Protein AF-A0A956GPE0-F1 (afdb_monomer)

Sequence (122 aa):
MEAALGVDLPDDARAIIRFYRGGMLGGISHLTWATTGSYSVVERTAALRRALDLPAIFVVLAEPVEAAIVWRRDRPSVVWCHAHDIERVVRGEPPTSDVTSWDTYAGFFEYMLNAEEEEQSE

Radius of gyration: 13.72 Å; Cα contacts (8 Å, |Δi|>4): 204; chains: 1; bounding box: 31×27×37 Å

Foldseek 3Di:
DCVLLVHDADPVVVVVCVVDQFQDFLNFGWQGCDCDDPRHQSVVSVVVCVVLVADSQKTWTGDDVQWTWIQGRVQRKTKIDGPVQPSCVRVVHDGPDDMDMDNHPVVVRVVRNVSRVVVVVD

Solvent-accessible surface area (backbone atoms only — not comparable to full-atom values): 6768 Å² total; per-residue (Å²): 96,45,81,77,52,60,48,88,77,56,72,66,46,53,53,48,44,73,75,53,41,52,41,82,53,39,96,37,65,31,34,26,76,38,74,64,59,100,55,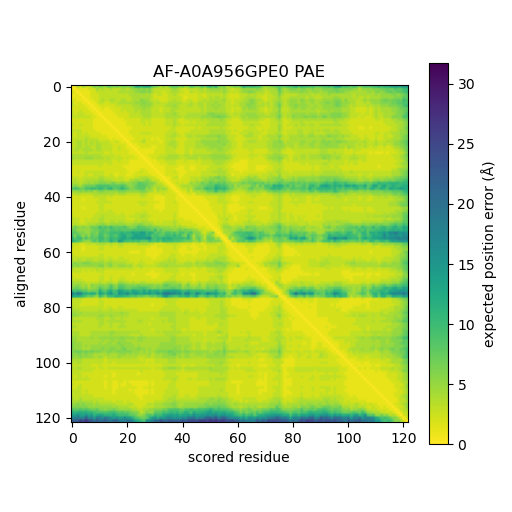11,27,37,47,53,31,52,50,51,30,65,76,66,75,47,76,71,42,57,41,47,44,30,68,55,92,75,27,31,31,34,35,37,64,85,52,60,30,31,35,41,35,41,48,90,31,47,66,32,54,78,72,71,43,82,54,90,62,82,66,51,73,27,78,34,62,60,59,45,50,52,51,30,52,52,46,36,55,53,67,73,73,110

Structure (mmCIF, N/CA/C/O backbone):
data_AF-A0A956GPE0-F1
#
_entry.id   AF-A0A956GPE0-F1
#
loop_
_atom_site.group_PDB
_atom_site.id
_atom_site.type_symbol
_atom_site.label_atom_id
_atom_site.label_alt_id
_atom_site.label_comp_id
_atom_site.label_asym_id
_atom_site.label_entity_id
_atom_site.label_seq_id
_atom_site.pdbx_PDB_ins_code
_atom_site.Cartn_x
_atom_site.Cartn_y
_atom_site.Cartn_z
_atom_site.occupancy
_atom_site.B_iso_or_equiv
_atom_site.auth_seq_id
_atom_site.auth_comp_id
_atom_site.auth_asym_id
_atom_site.auth_atom_id
_atom_site.pdbx_PDB_model_num
ATOM 1 N N . MET A 1 1 ? -3.735 2.651 -15.814 1.00 85.62 1 MET A N 1
ATOM 2 C CA . MET A 1 1 ? -3.281 2.710 -14.409 1.00 85.62 1 MET A CA 1
ATOM 3 C C . MET A 1 1 ? -2.709 1.368 -13.983 1.00 85.62 1 MET A C 1
ATOM 5 O O . MET A 1 1 ? -1.503 1.302 -13.832 1.00 85.62 1 MET A O 1
ATOM 9 N N . GLU A 1 2 ? -3.512 0.302 -13.930 1.00 85.81 2 GLU A N 1
ATOM 10 C CA . GLU A 1 2 ? -3.064 -1.093 -13.724 1.00 85.81 2 GLU A CA 1
ATOM 11 C C . GLU A 1 2 ? -1.901 -1.490 -14.635 1.00 85.81 2 GLU A C 1
ATOM 13 O O . GLU A 1 2 ? -0.824 -1.811 -14.150 1.00 85.81 2 GLU A O 1
ATOM 18 N N . ALA A 1 3 ? -2.057 -1.295 -15.949 1.00 87.06 3 ALA A N 1
ATOM 19 C CA . ALA A 1 3 ? -0.986 -1.537 -16.918 1.00 87.06 3 ALA A CA 1
ATOM 20 C C . ALA A 1 3 ? 0.291 -0.708 -16.664 1.00 87.06 3 ALA A C 1
ATOM 22 O O . ALA A 1 3 ? 1.389 -1.180 -16.924 1.00 87.06 3 ALA A O 1
ATOM 23 N N . ALA A 1 4 ? 0.165 0.516 -16.135 1.00 88.62 4 ALA A N 1
ATOM 24 C CA . ALA A 1 4 ? 1.320 1.362 -15.816 1.00 88.62 4 ALA A CA 1
ATOM 25 C C . ALA A 1 4 ? 2.015 0.924 -14.514 1.00 88.62 4 ALA A C 1
ATOM 27 O O . ALA A 1 4 ? 3.226 1.069 -14.377 1.00 88.62 4 ALA A O 1
ATOM 28 N N . LEU A 1 5 ? 1.251 0.369 -13.570 1.00 87.88 5 LEU A N 1
ATOM 29 C CA . LEU A 1 5 ? 1.758 -0.244 -12.344 1.00 87.88 5 LEU A CA 1
ATOM 30 C C . LEU A 1 5 ? 2.234 -1.687 -12.564 1.00 87.88 5 LEU A C 1
ATOM 32 O O . LEU A 1 5 ? 2.967 -2.199 -11.721 1.00 87.88 5 LEU A O 1
ATOM 36 N N . GLY A 1 6 ? 1.846 -2.338 -13.662 1.00 87.75 6 GLY A N 1
ATOM 37 C CA . GLY A 1 6 ? 2.093 -3.760 -13.895 1.00 87.75 6 GLY A CA 1
ATOM 38 C C . GLY A 1 6 ? 1.376 -4.661 -12.885 1.00 87.75 6 GLY A C 1
ATOM 39 O O . GLY A 1 6 ? 1.942 -5.668 -12.479 1.00 87.75 6 GLY A O 1
ATOM 40 N N . VAL A 1 7 ? 0.181 -4.270 -12.426 1.00 86.44 7 VAL A N 1
ATOM 41 C CA . VAL A 1 7 ? -0.608 -5.022 -11.434 1.00 86.44 7 VAL A CA 1
ATOM 42 C C . VAL A 1 7 ? -2.059 -5.136 -11.880 1.00 86.44 7 VAL A C 1
ATOM 44 O O . VAL A 1 7 ? -2.580 -4.197 -12.478 1.00 86.44 7 VAL A O 1
ATOM 47 N N . ASP A 1 8 ? -2.719 -6.228 -11.498 1.00 87.75 8 ASP A N 1
ATOM 48 C CA . ASP A 1 8 ? -4.171 -6.382 -11.612 1.00 87.75 8 ASP A CA 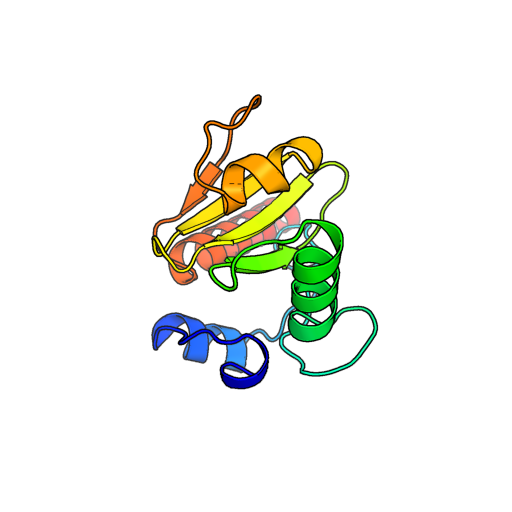1
ATOM 49 C C . ASP A 1 8 ? -4.820 -6.093 -10.256 1.00 87.75 8 ASP A C 1
ATOM 51 O O . ASP A 1 8 ? -4.447 -6.699 -9.242 1.00 87.75 8 ASP A O 1
ATOM 55 N N . LEU A 1 9 ? -5.769 -5.157 -10.211 1.00 87.88 9 LEU A N 1
ATOM 56 C CA . LEU A 1 9 ? -6.495 -4.798 -8.998 1.00 87.88 9 LEU A CA 1
ATOM 57 C C . LEU A 1 9 ? -7.776 -5.639 -8.893 1.00 87.88 9 LEU A C 1
ATOM 59 O O . LEU A 1 9 ? -8.483 -5.827 -9.896 1.00 87.88 9 LEU A O 1
ATOM 63 N N . PRO A 1 10 ? -8.123 -6.128 -7.690 1.00 89.00 10 PRO A N 1
ATOM 64 C CA . PRO A 1 10 ? -9.388 -6.819 -7.492 1.00 89.00 10 PRO A CA 1
ATOM 65 C C . PRO A 1 10 ? -10.583 -5.851 -7.621 1.00 89.00 10 PRO A C 1
ATOM 67 O O . PRO A 1 10 ? -10.425 -4.625 -7.594 1.00 89.00 10 PRO A O 1
ATOM 70 N N . ASP A 1 11 ? -11.781 -6.402 -7.835 1.00 90.06 11 ASP A N 1
ATOM 71 C CA . ASP A 1 11 ? -12.987 -5.622 -8.161 1.00 90.06 11 ASP A CA 1
ATOM 72 C C . ASP A 1 11 ? -13.368 -4.617 -7.063 1.00 90.06 11 ASP A C 1
ATOM 74 O O . ASP A 1 11 ? -13.747 -3.483 -7.370 1.00 90.06 11 ASP A O 1
ATOM 78 N N . ASP A 1 12 ? -13.223 -5.013 -5.798 1.00 88.19 12 ASP A N 1
ATOM 79 C CA . ASP A 1 12 ? -13.484 -4.178 -4.622 1.00 88.19 12 ASP A CA 1
ATOM 80 C C . ASP A 1 12 ? -12.589 -2.931 -4.610 1.00 88.19 12 ASP A C 1
ATOM 82 O O . ASP A 1 12 ? -13.072 -1.804 -4.504 1.00 88.19 12 ASP A O 1
ATOM 86 N N . ALA A 1 13 ? -11.291 -3.107 -4.843 1.00 91.12 13 ALA A N 1
ATOM 87 C CA . ALA A 1 13 ? -10.341 -2.018 -4.909 1.00 91.12 13 ALA A CA 1
ATOM 88 C C . ALA A 1 13 ? -10.626 -1.104 -6.097 1.00 91.12 13 ALA A C 1
ATOM 90 O O . ALA A 1 13 ? -10.561 0.113 -5.956 1.00 91.12 13 ALA A O 1
ATOM 91 N N . ARG A 1 14 ? -11.008 -1.652 -7.258 1.00 92.06 14 ARG A N 1
ATOM 92 C CA . ARG A 1 14 ? -11.421 -0.820 -8.399 1.00 92.06 14 ARG A CA 1
ATOM 93 C C . ARG A 1 14 ? -12.645 0.032 -8.069 1.00 92.06 14 ARG A C 1
ATOM 95 O O . ARG A 1 14 ? -12.703 1.175 -8.522 1.00 92.06 14 ARG A O 1
ATOM 102 N N . ALA A 1 15 ? -13.601 -0.488 -7.302 1.00 94.06 15 ALA A N 1
ATOM 103 C CA . ALA A 1 15 ? -14.755 0.284 -6.851 1.00 94.06 15 ALA A CA 1
ATOM 104 C C . ALA A 1 15 ? -14.345 1.397 -5.873 1.00 94.06 15 ALA A C 1
ATOM 106 O O . ALA A 1 15 ? -14.702 2.555 -6.100 1.00 94.06 15 ALA A O 1
ATOM 107 N N . ILE A 1 16 ? -13.526 1.074 -4.866 1.00 94.69 16 ILE A N 1
ATOM 108 C CA . ILE A 1 16 ? -13.021 2.051 -3.889 1.00 94.69 16 ILE A CA 1
ATOM 109 C C . ILE A 1 16 ? -12.225 3.144 -4.596 1.00 94.69 16 ILE A C 1
ATOM 111 O O . ILE A 1 16 ? -12.518 4.312 -4.409 1.00 94.69 16 ILE A O 1
ATOM 115 N N . ILE A 1 17 ? -11.301 2.795 -5.489 1.00 93.19 17 ILE A N 1
ATOM 116 C CA . ILE A 1 17 ? -10.457 3.764 -6.204 1.00 93.19 17 ILE A CA 1
ATOM 117 C C . ILE A 1 17 ? -11.280 4.695 -7.108 1.00 93.19 17 ILE A C 1
ATOM 119 O O . ILE A 1 17 ? -10.916 5.852 -7.327 1.00 93.19 17 ILE A O 1
ATOM 123 N N . ARG A 1 18 ? -12.400 4.214 -7.663 1.00 93.19 18 ARG A N 1
ATOM 124 C CA . ARG A 1 18 ? -13.318 5.063 -8.440 1.00 93.19 18 ARG A CA 1
ATOM 125 C C . ARG A 1 18 ? -14.011 6.103 -7.566 1.00 93.19 18 ARG A C 1
ATOM 127 O O . ARG A 1 18 ? -14.241 7.207 -8.056 1.00 93.19 18 ARG A O 1
ATOM 134 N N . PHE A 1 19 ? -14.339 5.740 -6.329 1.00 94.00 19 PHE A N 1
ATOM 135 C CA . PHE A 1 19 ? -14.980 6.609 -5.347 1.00 94.00 19 PHE A CA 1
ATOM 136 C C . PHE A 1 19 ? -13.970 7.554 -4.675 1.00 94.00 19 PHE A C 1
ATOM 138 O O . PHE A 1 19 ? -14.139 8.769 -4.703 1.00 94.00 19 PHE A O 1
ATOM 145 N N . TYR A 1 20 ? -12.886 6.993 -4.148 1.00 93.75 20 TYR A N 1
ATOM 146 C CA . TYR A 1 20 ? -11.802 7.656 -3.442 1.00 93.75 20 TYR A CA 1
ATOM 147 C C . TYR A 1 20 ? -10.495 7.492 -4.222 1.00 93.75 20 TYR A C 1
ATOM 149 O O . TYR A 1 20 ? -9.867 6.434 -4.238 1.00 93.75 20 TYR A O 1
ATOM 157 N N . ARG A 1 21 ? -10.064 8.566 -4.884 1.00 91.19 21 ARG A N 1
ATOM 158 C CA . ARG A 1 21 ? -8.868 8.552 -5.738 1.00 91.19 21 ARG A CA 1
ATOM 159 C C . ARG A 1 21 ? -7.566 8.801 -4.981 1.00 91.19 21 ARG A C 1
ATOM 161 O O . ARG A 1 21 ? -6.566 9.019 -5.648 1.00 91.19 21 ARG A O 1
ATOM 168 N N . GLY A 1 22 ? -7.551 8.761 -3.652 1.00 92.81 22 GLY A N 1
ATOM 169 C CA . GLY A 1 22 ? -6.449 9.266 -2.823 1.00 92.81 22 GLY A CA 1
ATOM 170 C C . GLY A 1 22 ? -6.712 10.692 -2.329 1.00 92.81 22 GLY A C 1
ATOM 171 O O . GLY A 1 22 ? -7.702 11.316 -2.718 1.00 92.81 22 GLY A O 1
ATOM 172 N N . GLY A 1 23 ? -5.837 11.199 -1.462 1.00 93.31 23 GLY A N 1
ATOM 173 C CA . GLY A 1 23 ? -6.056 12.416 -0.676 1.00 93.31 23 GLY A CA 1
ATOM 174 C C . GLY A 1 23 ? -5.945 12.149 0.824 1.00 93.31 23 GLY A C 1
ATOM 175 O O . GLY A 1 23 ? -5.339 11.164 1.230 1.00 93.31 23 GLY A O 1
ATOM 176 N N . MET A 1 24 ? -6.517 13.019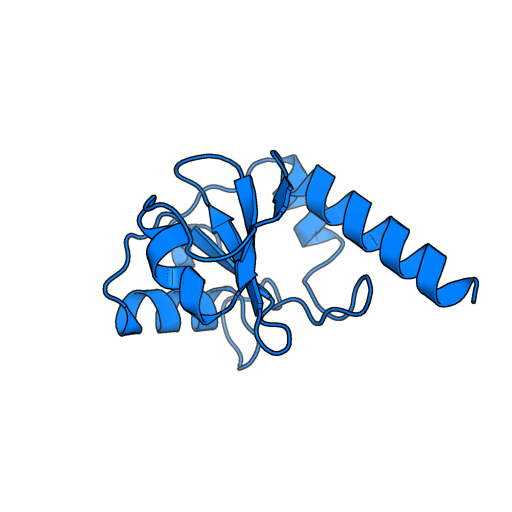 1.655 1.00 94.12 24 MET A N 1
ATOM 177 C CA . MET A 1 24 ? -6.551 12.796 3.105 1.00 94.12 24 MET A CA 1
ATOM 178 C C . MET A 1 24 ? -7.603 11.742 3.459 1.00 94.12 24 MET A C 1
ATOM 180 O O . MET A 1 24 ? -8.700 11.775 2.899 1.00 94.12 24 MET A O 1
ATOM 184 N N . LEU A 1 25 ? -7.243 10.792 4.320 1.00 94.88 25 LEU A N 1
ATOM 185 C CA . LEU A 1 25 ? -8.166 9.877 4.992 1.00 94.88 25 LEU A CA 1
ATOM 186 C C . LEU A 1 25 ? -7.499 9.281 6.243 1.00 94.88 25 LEU A C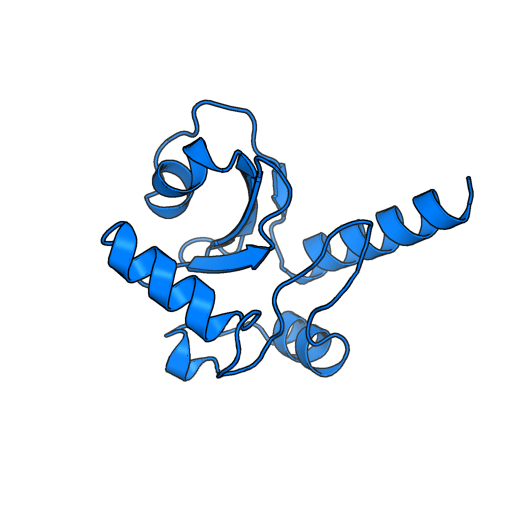 1
ATOM 188 O O . LEU A 1 25 ? -6.389 8.751 6.127 1.00 94.88 25 LEU A O 1
ATOM 192 N N . GLY A 1 26 ? -8.177 9.345 7.389 1.00 92.50 26 GLY A N 1
ATOM 193 C CA . GLY A 1 26 ? -7.733 8.869 8.705 1.00 92.50 26 GLY A CA 1
ATOM 194 C C . GLY A 1 26 ? -6.381 9.456 9.095 1.00 92.50 26 GLY A C 1
ATOM 195 O O . GLY A 1 26 ? -5.417 8.713 9.277 1.00 92.50 26 GLY A O 1
ATOM 196 N N . GLY A 1 27 ? -6.267 10.786 9.035 1.00 92.00 27 GLY A N 1
ATOM 197 C CA . GLY A 1 27 ? -5.032 11.517 9.335 1.00 92.00 27 GLY A CA 1
ATOM 198 C C . GLY A 1 27 ? -3.884 11.336 8.327 1.00 92.00 27 GLY A C 1
ATOM 199 O O . GLY A 1 27 ? -2.843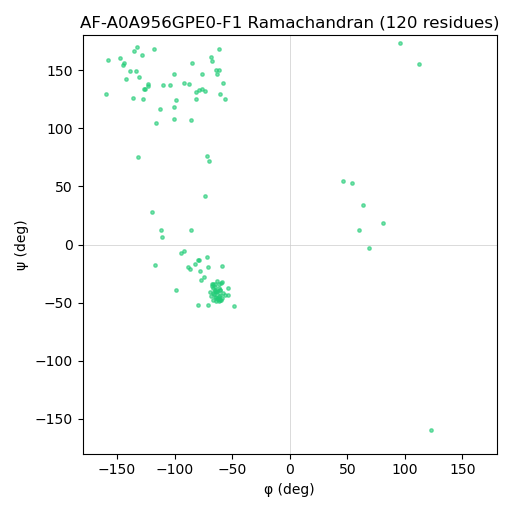 11.986 8.449 1.00 92.00 27 GLY A O 1
ATOM 200 N N . ILE A 1 28 ? -4.042 10.496 7.297 1.00 94.75 28 ILE A N 1
ATOM 201 C CA . ILE A 1 28 ? -2.972 10.143 6.353 1.00 94.75 28 ILE A CA 1
ATOM 202 C C . ILE A 1 28 ? -3.234 10.737 4.975 1.00 94.75 28 ILE A C 1
ATOM 204 O O . ILE A 1 28 ? -4.334 10.661 4.437 1.00 94.75 28 ILE A O 1
ATOM 208 N N . SER A 1 29 ? -2.177 11.269 4.362 1.00 95.25 29 SER A N 1
ATOM 209 C CA . SER A 1 29 ? -2.182 11.670 2.957 1.00 95.25 29 SER A CA 1
ATOM 210 C C . SER A 1 29 ? -1.846 10.470 2.061 1.00 95.25 29 SER A C 1
ATOM 212 O O . SER A 1 29 ? -0.701 10.020 2.000 1.00 95.25 29 SER A O 1
ATOM 214 N N . HIS A 1 30 ? -2.850 9.943 1.361 1.00 96.62 30 HIS A N 1
ATOM 215 C CA . HIS A 1 30 ? -2.727 8.835 0.411 1.00 96.62 30 HIS A CA 1
ATOM 216 C C . HIS A 1 30 ? -2.381 9.345 -0.982 1.00 96.62 30 HIS A C 1
ATOM 218 O O . HIS A 1 30 ? -2.970 10.315 -1.470 1.00 96.62 30 HIS A O 1
ATOM 224 N N . LEU A 1 31 ? -1.466 8.647 -1.653 1.00 96.31 31 LEU A N 1
ATOM 225 C CA . LEU A 1 31 ? -1.099 8.917 -3.036 1.00 96.31 31 LEU A CA 1
ATOM 226 C C . LEU A 1 31 ? -2.325 8.826 -3.938 1.00 96.31 31 LEU A C 1
ATOM 228 O O . LEU A 1 31 ? -3.157 7.921 -3.838 1.00 96.31 31 LEU A O 1
ATOM 232 N N . THR A 1 32 ? -2.403 9.760 -4.875 1.00 95.00 32 THR A N 1
ATOM 233 C CA . THR A 1 32 ? -3.505 9.822 -5.817 1.00 95.00 32 THR A CA 1
ATOM 234 C C . THR A 1 32 ? -3.374 8.703 -6.844 1.00 95.00 32 THR A C 1
ATOM 236 O O . THR A 1 32 ? -2.331 8.536 -7.485 1.00 95.00 32 THR A O 1
ATOM 239 N N . TRP A 1 33 ? -4.465 7.978 -7.079 1.00 92.38 33 TRP A N 1
ATOM 240 C CA . TRP A 1 33 ? -4.635 7.014 -8.162 1.00 92.38 33 TRP A CA 1
ATOM 241 C C . TRP A 1 33 ? -4.722 7.727 -9.521 1.00 92.38 33 TRP A C 1
ATOM 243 O O . TRP A 1 33 ? -5.773 7.841 -10.158 1.00 92.38 33 TRP A O 1
ATOM 253 N N . ALA A 1 34 ? -3.570 8.233 -9.952 1.00 90.69 34 ALA A N 1
ATOM 254 C CA . ALA A 1 34 ? -3.321 8.912 -11.213 1.00 90.69 34 ALA A CA 1
ATOM 255 C C . ALA A 1 34 ? -2.112 8.282 -11.919 1.00 90.69 34 ALA A C 1
ATOM 257 O O . ALA A 1 34 ? -1.332 7.544 -11.323 1.00 90.69 34 ALA A O 1
ATOM 258 N N . THR A 1 35 ? -1.958 8.549 -13.216 1.00 87.50 35 THR A N 1
ATOM 259 C CA . THR A 1 35 ? -0.788 8.092 -13.986 1.00 87.50 35 THR A CA 1
ATOM 260 C C . THR A 1 35 ? 0.391 9.052 -13.915 1.00 87.50 35 THR A C 1
ATOM 262 O O . THR A 1 35 ? 1.513 8.630 -14.162 1.00 87.50 35 THR A O 1
ATOM 265 N N . THR A 1 36 ? 0.146 10.318 -13.582 1.00 85.88 36 THR A N 1
ATOM 266 C CA . THR A 1 36 ? 1.133 11.405 -13.621 1.00 85.88 36 THR A CA 1
ATOM 267 C C . THR A 1 36 ? 0.917 12.383 -12.473 1.00 85.88 36 THR A C 1
ATOM 269 O O . THR A 1 36 ? -0.216 12.522 -12.003 1.00 85.88 36 THR A O 1
ATOM 272 N N . GLY A 1 37 ? 1.969 13.105 -12.089 1.00 84.06 37 GLY A N 1
ATOM 273 C CA . GLY A 1 37 ? 1.930 14.176 -11.091 1.00 84.06 37 GLY A CA 1
ATOM 274 C C . GLY A 1 37 ? 2.685 13.828 -9.810 1.00 84.06 37 GLY A C 1
ATOM 275 O O . GLY A 1 37 ? 2.802 12.665 -9.439 1.00 84.06 37 GLY A O 1
ATOM 276 N N . SER A 1 38 ? 3.138 14.859 -9.092 1.00 73.06 38 SER A N 1
ATOM 277 C CA . SER A 1 38 ? 4.057 14.742 -7.947 1.00 73.06 38 SER A CA 1
ATOM 278 C C . SER A 1 38 ? 3.562 13.868 -6.789 1.00 73.06 38 SER A C 1
ATOM 280 O O . SER A 1 38 ? 4.375 13.423 -5.986 1.00 73.06 38 SER A O 1
ATOM 282 N N . TYR A 1 39 ? 2.257 13.604 -6.710 1.00 87.12 39 TYR A N 1
ATOM 283 C CA . TYR A 1 39 ? 1.636 12.749 -5.695 1.00 87.12 39 TYR A CA 1
ATOM 284 C C . TYR A 1 39 ? 0.915 11.533 -6.298 1.00 87.12 39 TYR A C 1
ATOM 286 O O . TYR A 1 39 ? -0.080 11.045 -5.773 1.00 87.12 39 TYR A O 1
ATOM 294 N N . SER A 1 40 ? 1.387 11.074 -7.457 1.00 93.56 40 SER A N 1
ATOM 295 C CA . SER A 1 40 ? 0.841 9.937 -8.194 1.00 93.56 40 SER A CA 1
ATOM 296 C C . SER A 1 40 ? 1.342 8.606 -7.642 1.00 93.56 40 SER A C 1
ATOM 298 O O . SER A 1 40 ? 2.550 8.373 -7.536 1.00 93.56 40 SER A O 1
ATOM 300 N N . VAL A 1 41 ? 0.409 7.679 -7.417 1.00 94.69 41 VAL A N 1
ATOM 301 C CA . VAL A 1 41 ? 0.692 6.281 -7.068 1.00 94.69 41 VAL A CA 1
ATOM 302 C C . VAL A 1 41 ? 1.630 5.623 -8.091 1.00 94.69 41 VAL A C 1
ATOM 304 O O . VAL A 1 41 ? 2.526 4.862 -7.724 1.00 94.69 41 VAL A O 1
ATOM 307 N N . VAL A 1 42 ? 1.468 5.946 -9.382 1.00 93.88 42 VAL A N 1
ATOM 308 C CA . VAL A 1 42 ? 2.252 5.373 -10.485 1.00 93.88 42 VAL A CA 1
ATOM 309 C C . VAL A 1 42 ? 3.681 5.892 -10.458 1.00 93.8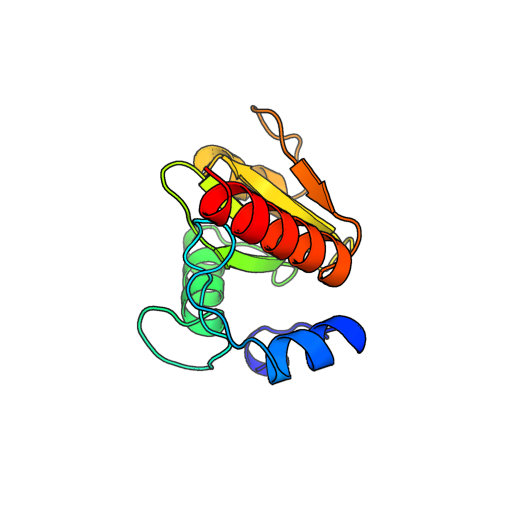8 42 VAL A C 1
ATOM 311 O O . VAL A 1 42 ? 4.619 5.095 -10.480 1.00 93.88 42 VAL A O 1
ATOM 314 N N . GLU A 1 43 ? 3.858 7.213 -10.400 1.00 93.44 43 GLU A N 1
ATOM 315 C CA . GLU A 1 43 ? 5.194 7.815 -10.436 1.00 93.44 43 GLU A CA 1
ATOM 316 C C . GLU A 1 43 ? 5.991 7.433 -9.194 1.00 93.44 43 GLU A C 1
ATOM 318 O O . GLU A 1 43 ? 7.156 7.043 -9.312 1.00 93.44 43 GLU A O 1
ATOM 323 N N . ARG A 1 44 ? 5.351 7.462 -8.018 1.00 93.69 44 ARG A N 1
ATOM 324 C CA . ARG A 1 44 ? 6.030 7.139 -6.768 1.00 93.69 44 ARG A CA 1
ATOM 325 C C . ARG A 1 44 ? 6.405 5.665 -6.679 1.00 93.69 44 ARG A C 1
ATOM 327 O O . ARG A 1 44 ? 7.555 5.353 -6.369 1.00 93.69 44 ARG A O 1
ATOM 334 N N . THR A 1 45 ? 5.493 4.764 -7.049 1.00 94.06 45 THR A N 1
ATOM 335 C CA . THR A 1 45 ? 5.793 3.325 -7.111 1.00 94.06 45 THR A CA 1
ATOM 336 C C . THR A 1 45 ? 6.918 3.041 -8.110 1.00 94.06 45 THR A C 1
ATOM 338 O O . THR A 1 45 ? 7.844 2.292 -7.802 1.00 94.06 45 THR A O 1
ATOM 341 N N . ALA A 1 46 ? 6.892 3.662 -9.294 1.00 91.94 46 ALA A N 1
ATOM 342 C CA . ALA A 1 46 ? 7.946 3.489 -10.290 1.00 91.94 46 ALA A CA 1
ATOM 343 C C . ALA A 1 46 ? 9.302 4.034 -9.810 1.00 91.94 46 ALA A C 1
ATOM 345 O O . ALA A 1 46 ? 10.332 3.407 -10.053 1.00 91.94 46 ALA A O 1
ATOM 346 N N . ALA A 1 47 ? 9.317 5.181 -9.126 1.00 91.75 47 ALA A N 1
ATOM 347 C CA . ALA A 1 47 ? 10.531 5.752 -8.552 1.00 91.75 47 ALA A CA 1
ATOM 348 C C . ALA A 1 47 ? 11.149 4.817 -7.506 1.00 91.75 47 ALA A C 1
ATOM 350 O O . ALA A 1 47 ? 12.344 4.536 -7.578 1.00 91.75 47 ALA A O 1
ATOM 351 N N . LEU A 1 48 ? 10.335 4.282 -6.592 1.00 90.00 48 LEU A N 1
ATOM 352 C CA . LEU A 1 48 ? 10.818 3.382 -5.548 1.00 90.00 48 LEU A CA 1
ATOM 353 C C . LEU A 1 48 ? 11.333 2.055 -6.120 1.00 90.00 48 LEU A C 1
ATOM 355 O O . LEU A 1 48 ? 12.404 1.597 -5.730 1.00 90.00 48 LEU A O 1
ATOM 359 N N . ARG A 1 49 ? 10.627 1.478 -7.103 1.00 91.38 49 ARG A N 1
ATOM 360 C CA . ARG A 1 49 ? 11.083 0.265 -7.800 1.00 91.38 49 ARG A CA 1
ATOM 361 C C . ARG A 1 49 ? 12.451 0.448 -8.448 1.00 91.38 49 ARG A C 1
ATOM 363 O O . ARG A 1 49 ? 13.281 -0.445 -8.343 1.00 91.38 49 ARG A O 1
ATOM 370 N N . ARG A 1 50 ? 12.695 1.600 -9.085 1.00 90.25 50 ARG A N 1
ATOM 371 C CA . ARG A 1 50 ? 14.002 1.917 -9.686 1.00 90.25 50 ARG A CA 1
ATOM 372 C C . ARG A 1 50 ? 15.084 2.145 -8.635 1.00 90.25 50 ARG A C 1
ATOM 374 O O . ARG A 1 50 ? 16.208 1.711 -8.839 1.00 90.25 50 ARG A O 1
ATOM 381 N N . ALA A 1 51 ? 14.758 2.841 -7.548 1.00 87.56 51 ALA A N 1
ATOM 382 C CA . ALA A 1 51 ? 15.728 3.196 -6.515 1.00 87.56 51 ALA A CA 1
ATOM 383 C C . ALA A 1 51 ? 16.248 1.975 -5.742 1.00 87.56 51 ALA A C 1
ATOM 385 O O . ALA A 1 51 ? 17.409 1.957 -5.350 1.00 87.56 51 ALA A O 1
ATOM 386 N N . LEU A 1 52 ? 15.394 0.973 -5.535 1.00 81.38 52 LEU A N 1
ATOM 387 C CA . LEU A 1 52 ? 15.686 -0.197 -4.706 1.00 81.38 52 LEU A CA 1
ATOM 388 C C . LEU A 1 52 ? 15.827 -1.499 -5.520 1.00 81.38 52 LEU A C 1
ATOM 390 O O . LEU A 1 52 ? 15.924 -2.574 -4.936 1.00 81.38 52 LEU A O 1
ATOM 394 N N . ASP A 1 53 ? 15.805 -1.416 -6.855 1.00 84.88 53 ASP A N 1
ATOM 395 C CA . ASP A 1 53 ? 15.805 -2.573 -7.767 1.00 84.88 53 ASP A CA 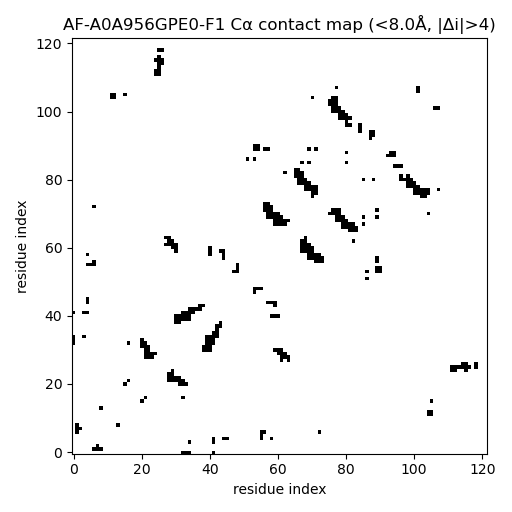1
ATOM 396 C C . ASP A 1 53 ? 14.795 -3.655 -7.336 1.00 84.88 53 ASP A C 1
ATOM 398 O O . ASP A 1 53 ? 15.127 -4.807 -7.035 1.00 84.88 53 ASP A O 1
ATOM 402 N N . LEU A 1 54 ? 13.537 -3.230 -7.183 1.00 78.06 54 LEU A N 1
ATOM 403 C CA . LEU A 1 54 ? 12.489 -4.059 -6.595 1.00 78.06 54 LEU A CA 1
ATOM 404 C C . LEU A 1 54 ? 11.569 -4.689 -7.641 1.00 78.06 54 LEU A C 1
ATOM 406 O O . LEU A 1 54 ? 11.224 -4.048 -8.641 1.00 78.06 54 LEU A O 1
ATOM 410 N N . PRO A 1 55 ? 11.069 -5.908 -7.365 1.00 72.94 55 PRO A N 1
ATOM 411 C CA . PRO A 1 55 ? 10.104 -6.570 -8.227 1.00 72.94 55 PRO A CA 1
ATOM 412 C C . PRO A 1 55 ? 8.803 -5.765 -8.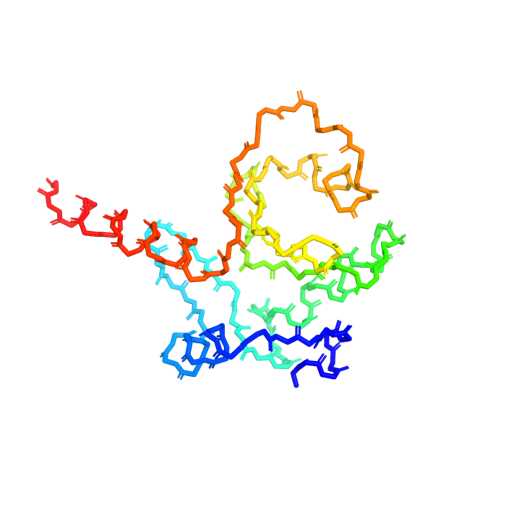357 1.00 72.94 55 PRO A C 1
ATOM 414 O O . PRO A 1 55 ? 8.365 -5.075 -7.433 1.00 72.94 55 PRO A O 1
ATOM 417 N N . ALA A 1 56 ? 8.132 -5.897 -9.504 1.00 72.81 56 ALA A N 1
ATOM 418 C CA . ALA A 1 56 ? 6.848 -5.252 -9.796 1.00 72.81 56 ALA A CA 1
ATOM 419 C C . ALA A 1 56 ? 5.657 -5.900 -9.049 1.00 72.81 56 ALA A C 1
ATOM 421 O O . ALA A 1 56 ? 4.590 -6.094 -9.618 1.00 72.81 56 ALA A O 1
ATOM 422 N N . ILE A 1 57 ? 5.838 -6.246 -7.773 1.00 82.06 57 ILE A N 1
ATOM 423 C CA . ILE A 1 57 ? 4.876 -6.998 -6.947 1.00 82.06 57 ILE A CA 1
ATOM 424 C C . ILE A 1 57 ? 4.263 -6.159 -5.824 1.00 82.06 57 ILE A C 1
ATOM 426 O O . ILE A 1 57 ? 3.638 -6.701 -4.916 1.00 82.06 57 ILE A O 1
ATOM 430 N N . PHE A 1 58 ? 4.440 -4.840 -5.851 1.00 90.06 58 PHE A N 1
ATOM 431 C CA . PHE A 1 58 ? 3.864 -3.952 -4.847 1.00 90.06 58 PHE A CA 1
ATOM 432 C C . PHE A 1 58 ? 3.488 -2.586 -5.429 1.00 90.06 58 PHE A C 1
ATOM 434 O O . PHE A 1 58 ? 3.996 -2.183 -6.480 1.00 90.06 58 PHE A O 1
ATOM 441 N N . VAL A 1 59 ? 2.611 -1.877 -4.727 1.00 93.50 59 VAL A N 1
ATOM 442 C CA . VAL A 1 59 ? 2.192 -0.499 -5.002 1.00 93.50 59 VAL A CA 1
ATOM 443 C C . VAL A 1 59 ? 2.385 0.323 -3.731 1.00 93.50 59 VAL A C 1
ATOM 445 O O . VAL A 1 59 ? 2.002 -0.131 -2.659 1.00 93.50 59 VAL A O 1
ATOM 448 N N . VAL A 1 60 ? 2.977 1.513 -3.819 1.00 94.69 60 VAL A N 1
ATOM 449 C CA . VAL A 1 60 ? 3.057 2.438 -2.674 1.00 94.69 60 VAL A CA 1
ATOM 450 C C . VAL A 1 60 ? 1.736 3.186 -2.581 1.00 94.69 60 VAL A C 1
ATOM 452 O O . VAL A 1 60 ? 1.326 3.785 -3.569 1.00 94.69 60 VAL A O 1
ATOM 455 N N . LEU A 1 61 ? 1.072 3.143 -1.427 1.00 96.06 61 LEU A N 1
ATOM 456 C CA . LEU A 1 61 ? -0.215 3.804 -1.190 1.00 96.06 61 LEU A CA 1
ATOM 457 C C . LEU A 1 61 ? -0.056 5.136 -0.458 1.00 96.06 61 LEU A C 1
ATOM 459 O O . LEU A 1 61 ? -0.747 6.091 -0.791 1.00 96.06 61 LEU A O 1
ATOM 463 N N . ALA A 1 62 ? 0.853 5.213 0.512 1.00 96.56 62 ALA A N 1
ATOM 464 C CA . ALA A 1 62 ? 1.131 6.425 1.276 1.00 96.56 62 ALA A CA 1
ATOM 465 C C . ALA A 1 62 ? 2.536 6.364 1.890 1.00 96.56 62 ALA A C 1
ATOM 467 O O . ALA A 1 62 ? 3.085 5.279 2.100 1.00 96.56 62 ALA A O 1
ATOM 468 N N . GLU A 1 63 ? 3.089 7.528 2.220 1.00 94.88 63 GLU A N 1
ATOM 469 C CA . GLU A 1 63 ? 4.366 7.674 2.933 1.00 94.88 63 GLU A CA 1
ATOM 470 C C . GLU A 1 63 ? 4.197 8.675 4.091 1.00 94.88 63 GLU A C 1
ATOM 472 O O . GLU A 1 63 ? 4.591 9.838 3.963 1.00 94.88 63 GLU A O 1
ATOM 477 N N . PRO A 1 64 ? 3.545 8.271 5.202 1.00 93.94 64 PRO A N 1
ATOM 478 C CA . PRO A 1 64 ? 3.506 9.075 6.421 1.00 93.94 64 PRO A CA 1
ATOM 479 C C . PRO A 1 64 ? 4.915 9.297 6.997 1.00 93.94 64 PRO A C 1
ATOM 481 O O . PRO A 1 64 ? 5.880 8.641 6.603 1.00 93.94 64 PRO A O 1
ATOM 484 N N . VAL A 1 65 ? 5.047 10.207 7.966 1.00 93.19 65 VAL A N 1
ATOM 485 C CA . VAL A 1 65 ? 6.339 10.467 8.626 1.00 93.19 65 VAL A CA 1
ATOM 486 C C . VAL A 1 65 ? 6.886 9.166 9.223 1.00 93.19 65 VAL A C 1
ATOM 488 O O . VAL A 1 65 ? 6.195 8.492 9.977 1.00 93.19 65 VAL A O 1
ATOM 491 N N . GLU A 1 66 ? 8.119 8.810 8.845 1.00 93.44 66 GLU A N 1
ATOM 492 C CA . GLU A 1 66 ? 8.836 7.598 9.288 1.00 93.44 66 GLU A CA 1
ATOM 493 C C . GLU A 1 66 ? 8.156 6.255 8.959 1.00 93.44 66 GLU A C 1
ATOM 495 O O . GLU A 1 66 ? 8.602 5.196 9.414 1.00 93.44 66 GLU A O 1
ATOM 500 N N . ALA A 1 67 ? 7.133 6.261 8.104 1.00 95.56 67 ALA A N 1
ATOM 501 C CA . ALA A 1 67 ? 6.376 5.074 7.741 1.00 95.56 67 ALA A CA 1
ATOM 502 C C . ALA A 1 67 ? 6.127 4.974 6.233 1.00 95.56 67 ALA A C 1
ATOM 504 O O . ALA A 1 67 ? 6.306 5.914 5.460 1.00 95.56 67 ALA A O 1
ATOM 505 N N . ALA A 1 68 ? 5.690 3.797 5.811 1.00 95.44 68 ALA A N 1
ATOM 506 C CA . ALA A 1 68 ? 5.215 3.549 4.467 1.00 95.44 68 ALA A CA 1
ATOM 507 C C . ALA A 1 68 ? 4.032 2.588 4.506 1.00 95.44 68 ALA A C 1
ATOM 509 O O . ALA A 1 68 ? 4.014 1.621 5.271 1.00 95.44 68 ALA A O 1
ATOM 510 N N . ILE A 1 69 ? 3.066 2.841 3.631 1.00 96.69 69 ILE A N 1
ATOM 511 C CA . ILE A 1 69 ? 1.945 1.942 3.390 1.00 96.69 69 ILE A CA 1
ATOM 512 C C . ILE A 1 69 ? 2.102 1.395 1.981 1.00 96.69 69 ILE A C 1
ATOM 514 O O . ILE A 1 69 ? 2.063 2.138 0.996 1.00 96.69 69 ILE A O 1
ATOM 518 N N . VAL A 1 70 ? 2.294 0.085 1.881 1.00 94.88 70 VAL A N 1
ATOM 519 C CA . VAL A 1 70 ? 2.506 -0.618 0.618 1.00 94.88 70 VAL A CA 1
ATOM 520 C C . VAL A 1 70 ? 1.468 -1.709 0.440 1.00 94.88 70 VAL A C 1
ATOM 522 O O . VAL A 1 70 ? 1.155 -2.465 1.351 1.00 94.88 70 VAL A O 1
ATOM 525 N N . TRP A 1 71 ? 0.950 -1.835 -0.770 1.00 93.50 71 TRP A N 1
ATOM 526 C CA . TRP A 1 71 ? 0.078 -2.928 -1.147 1.00 93.50 71 TRP A CA 1
ATOM 527 C C . TRP A 1 71 ? 0.857 -3.968 -1.930 1.00 93.50 71 TRP A C 1
ATOM 529 O O . TRP A 1 71 ? 1.225 -3.748 -3.085 1.00 93.50 71 TRP A O 1
ATOM 539 N N . ARG A 1 72 ? 1.102 -5.114 -1.300 1.00 89.12 72 ARG A N 1
ATOM 540 C CA . ARG A 1 72 ? 1.708 -6.270 -1.955 1.00 89.12 72 ARG A CA 1
ATOM 541 C C . ARG A 1 72 ? 0.694 -6.986 -2.841 1.00 89.12 72 ARG A C 1
ATOM 543 O O . ARG A 1 72 ? -0.511 -6.986 -2.580 1.00 89.12 72 ARG A O 1
ATOM 550 N N . ARG A 1 73 ? 1.196 -7.550 -3.935 1.00 84.38 73 ARG A N 1
ATOM 551 C CA . ARG A 1 73 ? 0.411 -8.257 -4.956 1.00 84.38 73 ARG A CA 1
ATOM 552 C C . ARG A 1 73 ? 0.779 -9.730 -5.074 1.00 84.38 73 ARG A C 1
ATOM 554 O O . ARG A 1 73 ? -0.018 -10.493 -5.600 1.00 84.38 73 ARG A O 1
ATOM 561 N N . ASP A 1 74 ? 1.940 -10.133 -4.569 1.00 79.19 74 ASP A N 1
ATOM 562 C CA . ASP A 1 74 ? 2.336 -11.541 -4.463 1.00 79.19 74 ASP A CA 1
ATOM 563 C C . ASP A 1 74 ? 1.605 -12.272 -3.323 1.00 79.19 74 ASP A C 1
ATOM 565 O O . ASP A 1 74 ? 1.315 -13.461 -3.407 1.00 79.19 74 ASP A O 1
ATOM 569 N N . ARG A 1 75 ? 1.231 -11.516 -2.293 1.00 77.31 75 ARG A N 1
ATOM 570 C CA . ARG A 1 75 ? 0.186 -11.827 -1.319 1.00 77.31 75 ARG A CA 1
ATOM 571 C C . ARG A 1 75 ? -0.772 -10.638 -1.312 1.00 77.31 75 ARG A C 1
ATOM 573 O O . ARG A 1 75 ? -0.271 -9.513 -1.317 1.00 77.31 75 ARG A O 1
ATOM 580 N N . PRO A 1 76 ? -2.102 -10.823 -1.355 1.00 65.00 76 PRO A N 1
ATOM 581 C CA . PRO A 1 76 ? -3.039 -9.706 -1.361 1.00 65.00 76 PRO A CA 1
ATOM 582 C C . PRO A 1 76 ? -3.046 -9.057 0.027 1.00 65.00 76 PRO A C 1
ATOM 584 O O . PRO A 1 76 ? -3.946 -9.290 0.805 1.00 65.00 76 PRO A O 1
ATOM 587 N N . SER A 1 77 ? -2.025 -8.279 0.374 1.00 86.19 77 SER A N 1
ATOM 588 C CA . SER A 1 77 ? -1.934 -7.664 1.696 1.00 86.19 77 SER A CA 1
ATOM 589 C C . SER A 1 77 ? -1.502 -6.214 1.586 1.00 86.19 77 SER A C 1
ATOM 591 O O . SER A 1 77 ? -0.458 -5.922 0.990 1.00 86.19 77 SER A O 1
ATOM 593 N N . VAL A 1 78 ? -2.275 -5.311 2.179 1.00 95.00 78 VAL A N 1
ATOM 594 C CA . VAL A 1 78 ? -1.792 -3.967 2.499 1.00 95.00 78 VAL A CA 1
ATOM 595 C C . VAL A 1 78 ? -0.946 -4.081 3.758 1.00 95.00 78 VAL A C 1
ATOM 597 O O . VAL A 1 78 ? -1.342 -4.755 4.701 1.00 95.00 78 VAL A O 1
ATOM 600 N N . VAL A 1 79 ? 0.233 -3.473 3.756 1.00 95.50 79 VAL A N 1
ATOM 601 C CA . VAL A 1 79 ? 1.180 -3.495 4.867 1.00 95.50 79 VAL A CA 1
ATOM 602 C C . VAL A 1 79 ? 1.551 -2.062 5.200 1.00 95.50 79 VAL A C 1
ATOM 604 O O . VAL A 1 79 ? 2.010 -1.322 4.332 1.00 95.50 79 VAL A O 1
ATOM 607 N N . TRP A 1 80 ? 1.374 -1.698 6.461 1.00 96.88 80 TRP A N 1
ATOM 608 C CA . TRP A 1 80 ? 1.924 -0.493 7.051 1.00 96.88 80 TRP A CA 1
ATOM 609 C C . TRP A 1 80 ? 3.159 -0.893 7.852 1.00 96.88 80 TRP A C 1
ATOM 611 O O . TRP A 1 80 ? 3.084 -1.688 8.790 1.00 96.88 80 TRP A O 1
ATOM 621 N N . CYS A 1 81 ? 4.309 -0.365 7.447 1.00 95.50 81 CYS A N 1
ATOM 622 C CA . CYS A 1 81 ? 5.588 -0.598 8.100 1.00 95.50 81 CYS A CA 1
ATOM 623 C C . CYS A 1 81 ? 6.346 0.712 8.308 1.00 95.50 81 CYS A C 1
ATOM 625 O O . CYS A 1 81 ? 5.995 1.753 7.746 1.00 95.50 81 CYS A O 1
ATOM 627 N N . HIS A 1 82 ? 7.432 0.651 9.071 1.00 96.19 82 HIS A N 1
ATOM 628 C CA . HIS A 1 82 ? 8.393 1.743 9.102 1.00 96.19 82 HIS A CA 1
ATOM 629 C C . HIS A 1 82 ? 9.070 1.933 7.740 1.00 96.19 82 HIS A C 1
ATOM 631 O O . HIS A 1 82 ? 9.267 0.980 6.978 1.00 96.19 82 HIS A O 1
ATOM 637 N N . ALA A 1 83 ? 9.456 3.173 7.437 1.00 93.12 83 ALA A N 1
ATOM 638 C CA . ALA A 1 83 ? 10.066 3.519 6.155 1.00 93.12 83 ALA A CA 1
ATOM 639 C C . ALA A 1 83 ? 11.392 2.771 5.907 1.00 93.12 83 ALA A C 1
ATOM 641 O O . ALA A 1 83 ? 11.673 2.399 4.770 1.00 93.12 83 ALA A O 1
ATOM 642 N N . HIS A 1 84 ? 12.184 2.490 6.951 1.00 93.12 84 HIS A N 1
ATOM 643 C CA . HIS A 1 84 ? 13.430 1.715 6.825 1.00 93.12 84 HIS A CA 1
ATOM 644 C C . HIS A 1 84 ? 13.201 0.224 6.544 1.00 93.12 84 HIS A C 1
ATOM 646 O O . HIS A 1 84 ? 14.108 -0.444 6.054 1.00 93.12 84 HIS A O 1
ATOM 652 N N . ASP A 1 85 ? 12.002 -0.297 6.817 1.00 93.81 85 ASP A N 1
ATOM 653 C CA . ASP A 1 85 ? 11.645 -1.699 6.577 1.00 93.81 85 ASP A CA 1
ATOM 654 C C . ASP A 1 85 ? 11.010 -1.936 5.203 1.00 93.81 85 ASP A C 1
ATOM 656 O O . ASP A 1 85 ? 10.795 -3.089 4.823 1.00 93.81 85 ASP A O 1
ATOM 660 N N . ILE A 1 86 ? 10.738 -0.877 4.430 1.00 91.50 86 ILE A N 1
ATOM 661 C CA . ILE A 1 86 ? 10.019 -0.979 3.155 1.00 91.50 86 ILE A CA 1
ATOM 662 C C . ILE A 1 86 ? 10.667 -1.988 2.204 1.00 91.50 86 ILE A C 1
ATOM 664 O O . ILE A 1 86 ? 9.963 -2.806 1.618 1.00 91.50 86 ILE A O 1
ATOM 668 N N . GLU A 1 87 ? 12.000 -1.985 2.098 1.00 91.69 87 GLU A N 1
ATOM 669 C CA . GLU A 1 87 ? 12.745 -2.896 1.228 1.00 91.69 87 GLU A CA 1
ATOM 670 C C . GLU A 1 87 ? 12.585 -4.358 1.666 1.00 91.69 87 GLU A C 1
ATOM 672 O O . GLU A 1 87 ? 12.288 -5.226 0.846 1.00 91.69 87 GLU A O 1
ATOM 677 N N . ARG A 1 88 ? 12.706 -4.636 2.967 1.00 92.06 88 ARG A N 1
ATOM 678 C CA . ARG A 1 88 ? 12.513 -5.985 3.518 1.00 92.06 88 ARG A CA 1
ATOM 679 C C . ARG A 1 88 ? 11.090 -6.466 3.261 1.00 92.06 88 ARG A C 1
ATOM 681 O O . ARG A 1 88 ? 10.878 -7.549 2.713 1.00 92.06 88 ARG A O 1
ATOM 688 N N . VAL A 1 89 ? 10.112 -5.612 3.569 1.00 91.12 89 VAL A N 1
ATOM 689 C CA . VAL A 1 89 ? 8.686 -5.904 3.400 1.00 91.12 89 VAL A CA 1
ATOM 690 C C . VAL A 1 89 ? 8.356 -6.227 1.950 1.00 91.12 89 VAL A C 1
ATOM 692 O O . VAL A 1 89 ? 7.664 -7.213 1.706 1.00 91.12 89 VAL A O 1
ATOM 695 N N . VAL A 1 90 ? 8.836 -5.457 0.976 1.00 89.06 90 VAL A N 1
ATOM 696 C CA . VAL A 1 90 ? 8.534 -5.704 -0.446 1.00 89.06 90 VAL A CA 1
ATOM 697 C C . VAL A 1 90 ? 9.354 -6.849 -1.052 1.00 89.06 90 VAL A C 1
ATOM 699 O O . VAL A 1 90 ? 8.880 -7.470 -2.001 1.00 89.06 90 VAL A O 1
ATOM 702 N N . ARG A 1 91 ? 10.522 -7.196 -0.488 1.00 88.12 91 ARG A N 1
ATOM 703 C CA . ARG A 1 91 ? 11.290 -8.407 -0.851 1.00 88.12 91 ARG A CA 1
ATOM 704 C C . ARG A 1 91 ? 10.739 -9.693 -0.230 1.00 88.12 9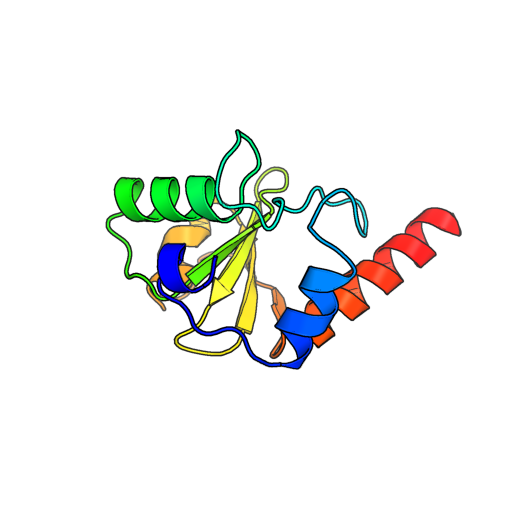1 ARG A C 1
ATOM 706 O O . ARG A 1 91 ? 11.100 -10.782 -0.662 1.00 88.12 91 ARG A O 1
ATOM 713 N N . GLY A 1 92 ? 9.844 -9.587 0.755 1.00 87.31 92 GLY A N 1
ATOM 714 C CA . GLY A 1 92 ? 9.354 -10.750 1.499 1.00 87.31 92 GLY A CA 1
ATOM 715 C C . GLY A 1 92 ? 10.299 -11.225 2.597 1.00 87.31 92 GLY A C 1
ATOM 716 O O . GLY A 1 92 ? 10.161 -12.349 3.071 1.00 87.31 92 GLY A O 1
ATOM 717 N N . GLU A 1 93 ? 11.220 -10.369 3.016 1.00 90.25 93 GLU A N 1
ATOM 718 C CA . GLU A 1 93 ? 12.096 -10.601 4.153 1.00 90.25 93 GLU A CA 1
ATOM 719 C C . GLU A 1 93 ? 11.405 -10.181 5.464 1.00 90.25 93 GLU A C 1
ATOM 721 O O . GLU A 1 93 ? 10.512 -9.325 5.448 1.00 90.25 93 GLU A O 1
ATOM 726 N N . PRO A 1 94 ? 11.811 -10.746 6.615 1.00 90.94 94 PRO A N 1
ATOM 727 C CA . PRO A 1 94 ? 11.317 -10.302 7.911 1.00 90.94 94 PRO A CA 1
ATOM 728 C C . PRO A 1 94 ? 11.656 -8.817 8.163 1.00 90.94 94 PRO A C 1
ATOM 730 O O . PRO A 1 94 ? 12.828 -8.434 8.008 1.00 90.94 94 PRO A O 1
ATOM 733 N N . PRO A 1 95 ? 10.667 -7.986 8.547 1.00 92.94 95 PRO A N 1
ATOM 734 C CA . PRO A 1 95 ? 10.910 -6.609 8.963 1.00 92.94 95 PRO A CA 1
ATOM 735 C C . PRO A 1 95 ? 11.681 -6.575 10.290 1.00 92.94 95 PRO A C 1
ATOM 737 O O . PRO A 1 95 ? 11.696 -7.550 11.044 1.00 92.94 95 PRO A O 1
ATOM 740 N N . THR A 1 96 ? 12.359 -5.460 10.554 1.00 94.81 96 THR A N 1
ATOM 741 C CA . THR A 1 96 ? 13.097 -5.240 11.809 1.00 94.81 96 THR A CA 1
ATOM 742 C C . THR A 1 96 ? 12.236 -4.617 12.902 1.00 94.81 96 THR A C 1
ATOM 744 O O . THR A 1 96 ? 12.580 -4.718 14.080 1.00 94.81 96 THR A O 1
ATOM 747 N N . SER A 1 97 ? 11.122 -4.003 12.519 1.00 93.44 97 SER A N 1
ATOM 748 C CA . SER A 1 97 ? 10.108 -3.448 13.404 1.00 93.44 97 SER A CA 1
ATOM 749 C C . SER A 1 97 ? 8.760 -4.141 13.197 1.00 93.44 97 SER A C 1
ATOM 751 O O . SER A 1 97 ? 8.561 -4.885 12.232 1.00 93.44 97 SER A O 1
ATOM 753 N N . ASP A 1 98 ? 7.825 -3.887 14.112 1.00 92.88 98 ASP A N 1
ATOM 754 C CA . ASP A 1 98 ? 6.458 -4.377 13.978 1.00 92.88 98 ASP A CA 1
ATOM 755 C C . ASP A 1 98 ? 5.784 -3.782 12.737 1.00 92.88 98 ASP A C 1
ATOM 757 O O . ASP A 1 98 ? 6.043 -2.647 12.325 1.00 92.88 98 ASP A O 1
ATOM 761 N N . VAL A 1 99 ? 4.913 -4.581 12.127 1.00 94.00 99 VAL A N 1
ATOM 762 C CA . VAL A 1 99 ? 4.141 -4.192 10.949 1.00 94.00 99 VAL A CA 1
ATOM 763 C C . VAL A 1 99 ? 2.677 -4.525 11.165 1.00 94.00 99 VAL A C 1
ATOM 765 O O . VAL A 1 99 ? 2.343 -5.569 11.728 1.00 94.00 99 VAL A O 1
ATOM 768 N N . THR A 1 100 ? 1.808 -3.666 10.650 1.00 95.62 100 THR A N 1
ATOM 769 C CA . THR A 1 100 ? 0.366 -3.912 10.611 1.00 95.62 100 THR A CA 1
ATOM 770 C C . THR A 1 100 ? -0.019 -4.289 9.191 1.00 95.62 100 THR A C 1
ATOM 772 O O . THR A 1 100 ? 0.471 -3.694 8.228 1.00 95.62 100 THR A O 1
ATOM 775 N N . SER A 1 101 ? -0.881 -5.290 9.029 1.00 94.69 101 SER A N 1
ATOM 776 C CA . SER A 1 101 ? -1.312 -5.733 7.706 1.00 94.69 101 SER A CA 1
ATOM 777 C C . SER A 1 101 ? -2.797 -6.040 7.632 1.00 94.69 101 SER A C 1
ATOM 779 O O . SER A 1 101 ? -3.377 -6.546 8.587 1.00 94.69 101 SER A O 1
ATOM 781 N N . TRP A 1 102 ? -3.363 -5.817 6.450 1.00 95.44 102 TRP A N 1
ATOM 782 C CA . TRP A 1 102 ? -4.745 -6.128 6.104 1.00 95.44 102 TRP A CA 1
ATOM 783 C C . TRP A 1 102 ? -4.772 -7.055 4.893 1.00 95.44 102 TRP A C 1
ATOM 785 O O . TRP A 1 102 ? -4.071 -6.801 3.912 1.00 95.44 102 TRP A O 1
ATOM 795 N N . ASP A 1 103 ? -5.622 -8.081 4.933 1.00 92.38 103 ASP A N 1
ATOM 796 C CA . ASP A 1 103 ? -5.765 -9.093 3.869 1.00 92.38 103 ASP A CA 1
ATOM 797 C C . ASP A 1 103 ? -6.450 -8.569 2.598 1.00 92.38 103 ASP A C 1
ATOM 799 O O . ASP A 1 103 ? -6.512 -9.245 1.572 1.00 92.38 103 ASP A O 1
ATOM 803 N N . THR A 1 104 ? -7.034 -7.373 2.649 1.00 91.88 104 THR A N 1
ATOM 804 C CA . THR A 1 104 ? -7.680 -6.746 1.495 1.00 91.88 104 THR A CA 1
ATOM 805 C C . THR A 1 104 ? -7.474 -5.240 1.526 1.00 91.88 104 THR A C 1
ATOM 807 O O . THR A 1 104 ? -7.294 -4.636 2.585 1.00 91.88 104 THR A O 1
ATOM 810 N N . TYR A 1 105 ? -7.527 -4.612 0.348 1.00 92.75 105 TYR A N 1
ATOM 811 C CA . TYR A 1 105 ? -7.537 -3.152 0.265 1.00 92.75 105 TYR A CA 1
ATOM 812 C C . TYR A 1 105 ? -8.812 -2.568 0.884 1.00 92.75 105 TYR A C 1
ATOM 814 O O . TYR A 1 105 ? -8.748 -1.520 1.515 1.00 92.75 105 TYR A O 1
ATOM 822 N N . ALA A 1 106 ? -9.944 -3.272 0.769 1.00 94.38 106 ALA A N 1
ATOM 823 C CA . ALA A 1 106 ? -11.195 -2.883 1.411 1.00 94.38 106 ALA A CA 1
ATOM 824 C C . ALA A 1 106 ? -11.089 -2.856 2.943 1.00 94.38 106 ALA A C 1
ATOM 826 O O . ALA A 1 106 ? -11.479 -1.863 3.544 1.00 94.38 106 ALA A O 1
ATOM 827 N N . GLY A 1 107 ? -10.498 -3.882 3.565 1.00 95.44 107 GLY A N 1
ATOM 828 C CA . GLY A 1 107 ? -10.309 -3.915 5.019 1.00 95.44 107 GLY A CA 1
ATOM 829 C C . GLY A 1 107 ? -9.368 -2.818 5.523 1.00 95.44 107 GLY A C 1
ATOM 830 O O . GLY A 1 107 ? -9.614 -2.222 6.567 1.00 95.44 107 GLY A O 1
ATOM 831 N N . PHE A 1 108 ? -8.320 -2.495 4.757 1.00 95.88 108 PHE A N 1
ATOM 832 C CA . PHE A 1 108 ? -7.494 -1.319 5.039 1.00 95.88 108 PHE A CA 1
ATOM 833 C C . PHE A 1 108 ? -8.301 -0.018 4.923 1.00 95.88 108 PHE A C 1
ATOM 835 O O . PHE A 1 108 ? -8.225 0.835 5.799 1.00 95.88 108 PHE A O 1
ATOM 842 N N . PHE A 1 109 ? -9.086 0.139 3.858 1.00 96.06 109 PHE A N 1
ATOM 843 C CA . PHE A 1 109 ? -9.879 1.346 3.629 1.00 96.06 109 PHE A CA 1
ATOM 844 C C . PHE A 1 109 ? -10.945 1.566 4.714 1.00 96.06 109 PHE A C 1
ATOM 846 O O . PHE A 1 109 ? -11.118 2.691 5.169 1.00 96.06 109 PHE A O 1
ATOM 853 N N . GLU A 1 110 ? -11.609 0.502 5.168 1.00 96.38 110 GLU A N 1
ATOM 854 C CA . GLU A 1 110 ? -12.554 0.541 6.291 1.00 96.38 110 GLU A CA 1
ATOM 855 C C . GLU A 1 110 ? -11.874 0.980 7.592 1.00 96.38 110 GLU A C 1
ATOM 857 O O . GLU A 1 110 ? -12.381 1.862 8.279 1.00 96.38 110 GLU A O 1
ATOM 862 N N . TYR A 1 111 ? -10.687 0.443 7.891 1.00 96.25 111 TYR A N 1
ATOM 863 C CA . TYR A 1 111 ? -9.891 0.907 9.029 1.00 96.25 111 TYR A CA 1
ATOM 864 C C . TYR A 1 111 ? -9.601 2.415 8.948 1.00 96.25 111 TYR A C 1
ATOM 866 O O . TYR A 1 111 ? -9.753 3.121 9.941 1.00 96.25 111 TYR A O 1
ATOM 874 N N . MET A 1 112 ? -9.234 2.919 7.765 1.00 96.50 112 MET A N 1
ATOM 875 C CA . MET A 1 112 ? -8.952 4.345 7.575 1.00 96.50 112 MET A CA 1
ATOM 876 C C . MET A 1 112 ? -10.199 5.229 7.730 1.00 96.50 112 MET A C 1
ATOM 878 O O . MET A 1 112 ? -10.080 6.347 8.223 1.00 96.50 112 MET A O 1
ATOM 882 N N . LEU A 1 113 ? -11.382 4.746 7.332 1.00 95.75 113 LEU A N 1
ATOM 883 C CA . LEU A 1 113 ? -12.650 5.445 7.569 1.00 95.75 113 LEU A CA 1
ATOM 884 C C . LEU A 1 113 ? -12.964 5.534 9.065 1.00 95.75 113 LEU A C 1
ATOM 886 O O . LEU A 1 113 ? -13.294 6.611 9.547 1.00 95.75 113 LEU A O 1
ATOM 890 N N . ASN A 1 114 ? -12.802 4.434 9.801 1.00 95.81 114 ASN A N 1
ATOM 891 C CA . ASN A 1 114 ? -13.049 4.424 11.244 1.00 95.81 114 ASN A CA 1
ATOM 892 C C . ASN A 1 114 ? -12.086 5.365 11.985 1.00 95.81 114 ASN A C 1
ATOM 894 O O . ASN A 1 114 ? -12.515 6.116 12.854 1.00 95.81 114 ASN A O 1
ATOM 898 N N . ALA A 1 115 ? -10.806 5.386 11.596 1.00 93.25 115 ALA A N 1
ATOM 899 C CA . ALA A 1 115 ? -9.824 6.309 12.167 1.00 93.25 115 ALA A CA 1
ATOM 900 C C . ALA A 1 115 ? -10.200 7.787 11.936 1.00 93.25 115 ALA A C 1
ATOM 902 O O . ALA A 1 115 ? -10.043 8.612 12.829 1.00 93.25 115 ALA A O 1
ATOM 903 N N . GLU A 1 116 ? -10.731 8.124 10.757 1.00 92.38 116 GLU A N 1
ATOM 904 C CA . GLU A 1 116 ? -11.231 9.472 10.453 1.00 92.38 116 GLU A CA 1
ATOM 905 C C . GLU A 1 116 ? -12.441 9.847 11.332 1.00 92.38 116 GLU A C 1
ATOM 907 O O . GLU A 1 116 ? -12.536 10.977 11.807 1.00 92.38 116 GLU A O 1
ATOM 912 N N . GLU A 1 117 ? -13.367 8.913 11.565 1.00 91.19 117 GLU A N 1
ATOM 913 C CA . GLU A 1 117 ? -14.537 9.143 12.426 1.00 91.19 117 GLU A CA 1
ATOM 914 C C . GLU A 1 117 ? -14.150 9.335 13.900 1.00 91.19 117 GLU A C 1
ATOM 916 O O . GLU A 1 117 ? -14.740 10.175 14.590 1.00 91.19 117 GLU A O 1
ATOM 921 N N . GLU A 1 118 ? -13.153 8.587 14.376 1.00 88.81 118 GLU A N 1
ATOM 922 C CA . GLU A 1 118 ? -12.593 8.727 15.722 1.00 88.81 118 GLU A CA 1
ATOM 923 C C . GLU A 1 118 ? -11.928 10.101 15.904 1.00 88.81 118 GLU A C 1
ATOM 925 O O . GLU A 1 118 ? -12.290 10.814 16.838 1.00 88.81 118 GLU A O 1
ATOM 930 N N . GLU A 1 119 ? -11.070 10.530 14.968 1.00 81.94 119 GLU A N 1
ATOM 931 C CA . GLU A 1 119 ? -10.419 11.854 14.999 1.00 81.94 119 GLU A CA 1
ATOM 932 C C . GLU A 1 119 ? -11.423 13.020 14.988 1.00 81.94 119 GLU A C 1
ATOM 934 O O . GLU A 1 119 ? -11.171 14.066 15.582 1.00 81.94 119 GLU A O 1
ATOM 939 N N . GLN A 1 120 ? -12.565 12.868 14.309 1.00 77.56 120 GLN A N 1
ATOM 940 C CA . GLN A 1 120 ? -13.613 13.899 14.259 1.00 77.56 120 GLN A CA 1
ATOM 941 C C . GLN A 1 120 ? -14.513 13.923 15.505 1.00 77.56 120 GLN A C 1
ATOM 943 O O . GLN A 1 120 ? -15.285 14.871 15.682 1.00 77.56 120 GLN A O 1
ATOM 948 N N . SER A 1 121 ? -14.452 12.880 16.335 1.00 74.31 121 SER A N 1
ATOM 949 C CA . SER A 1 121 ? -15.252 12.743 17.556 1.00 74.31 121 SER A CA 1
ATOM 950 C C . SER A 1 121 ? -14.528 13.235 18.819 1.00 74.31 121 SER A C 1
ATOM 952 O O . SER A 1 121 ? -15.163 13.307 19.876 1.00 74.31 121 SER A O 1
ATOM 954 N N . GLU A 1 122 ? -13.239 13.575 18.716 1.00 56.06 122 GLU A N 1
ATOM 955 C CA . GLU A 1 122 ? -12.394 14.161 19.774 1.00 56.06 122 GLU A CA 1
ATOM 956 C C . GLU A 1 122 ? -12.343 15.700 19.722 1.00 56.06 122 GLU A C 1
ATOM 958 O O . GLU A 1 122 ? -12.352 16.316 20.817 1.00 56.06 122 GLU A O 1
#

Nearest PDB structures (foldseek):
  2prv-assembly1_B  TM=7.101E-01  e=9.458E-04  Bacillus subtilis
  3d5p-assembly1_B  TM=6.202E-01  e=2.329E-03  Bacteroides fragilis NCTC 9343
  2pag-assembly1_A  TM=6.943E-01  e=1.948E-02  Pseudomonas syringae pv. tomato str. DC3000

Secondary structure (DSSP, 8-state):
-HHHHT-PPPHHHHHHHHH--SEEETTEEEPBS-SSSTTBHHHHHHHHHHHTT--S-EEEEE--TTEEEEEETTTTEEEEEEGGGHHHHHHTPPPSS--EEESSHHHHHHHHHHHHHHHHH-

Mean predicted aligned error: 3.95 Å

pLDDT: mean 90.4, std 6.63, range [56.06, 96.88]